Protein AF-A0A0D0DN09-F1 (afdb_monomer)

Mean predicted aligned error: 5.71 Å

Secondary structure (DSSP, 8-state):
---HHHHHHHHHHHHHHHTTTT--HHHHHHHHHHHHHHHT-GGGGSTTHHHHHHHHHHHHHHHHHHHHHH--S----

Solvent-accessible surface area (backbone atoms only — not comparable to full-atom values)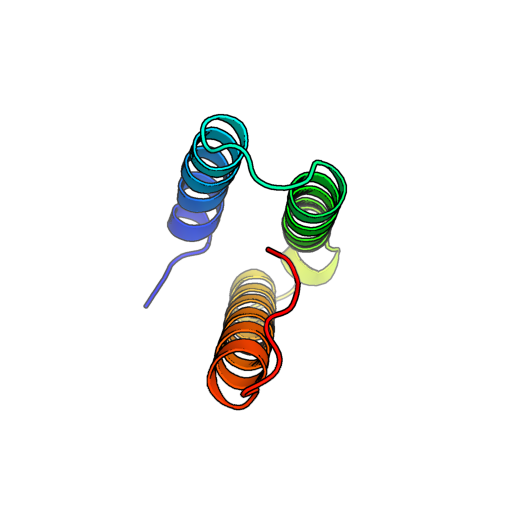: 4612 Å² total; per-residue (Å²): 135,87,48,65,68,55,52,58,57,47,47,57,56,48,56,58,48,52,72,73,43,95,60,57,66,67,57,55,48,52,52,51,49,54,55,50,53,64,74,67,37,76,54,49,80,42,92,64,18,50,58,53,52,49,51,50,53,54,48,54,53,47,52,53,51,51,53,65,68,71,41,93,61,77,69,91,121

Structure (mmCIF, N/CA/C/O backbone):
data_AF-A0A0D0DN09-F1
#
_entry.id   AF-A0A0D0DN09-F1
#
loop_
_atom_site.group_PDB
_atom_site.id
_atom_site.type_symbol
_atom_site.label_atom_id
_atom_site.label_alt_id
_atom_site.label_comp_id
_atom_site.label_asym_id
_atom_site.label_entity_id
_atom_site.label_seq_id
_atom_site.pdbx_PDB_ins_code
_atom_site.Cartn_x
_atom_site.Cartn_y
_atom_site.Cartn_z
_atom_site.occupancy
_atom_site.B_iso_or_equiv
_atom_site.auth_seq_id
_atom_site.auth_comp_id
_atom_site.auth_asym_id
_atom_site.auth_atom_id
_atom_site.pdbx_PDB_model_num
ATOM 1 N N . ASN A 1 1 ? -5.229 -10.480 10.985 1.00 68.94 1 ASN A N 1
ATOM 2 C CA . ASN A 1 1 ? -5.734 -9.110 10.771 1.00 68.94 1 ASN A CA 1
ATOM 3 C C . ASN A 1 1 ? -4.554 -8.156 10.762 1.00 68.94 1 ASN A C 1
ATOM 5 O O . ASN A 1 1 ? -3.785 -8.187 11.715 1.00 68.94 1 ASN A O 1
ATOM 9 N N . LEU A 1 2 ? -4.364 -7.387 9.689 1.00 85.75 2 LEU A N 1
ATOM 10 C CA . LEU A 1 2 ? -3.338 -6.342 9.614 1.00 85.75 2 LEU A CA 1
ATOM 11 C C . LEU A 1 2 ? -3.892 -5.080 10.290 1.00 85.75 2 LEU A C 1
ATOM 13 O O . LEU A 1 2 ? -4.985 -4.653 9.941 1.00 85.75 2 LEU A O 1
ATOM 17 N N . SER A 1 3 ? -3.182 -4.498 11.256 1.00 94.19 3 SER A N 1
ATOM 18 C CA . SER A 1 3 ? -3.581 -3.211 11.855 1.00 94.19 3 SER A CA 1
ATOM 19 C C . SER A 1 3 ? -3.071 -2.022 11.036 1.00 94.19 3 SER A C 1
ATOM 21 O O . SER A 1 3 ? -2.062 -2.133 10.336 1.00 94.19 3 SER A O 1
ATOM 23 N N . TRP A 1 4 ? -3.702 -0.853 11.188 1.00 93.38 4 TRP A N 1
ATOM 24 C CA . TRP A 1 4 ? -3.273 0.382 10.517 1.00 93.38 4 TRP A CA 1
ATOM 25 C C . TRP A 1 4 ? -1.814 0.740 10.819 1.00 93.38 4 TRP A C 1
ATOM 27 O O . TRP A 1 4 ? -1.030 1.055 9.925 1.00 93.38 4 TRP A O 1
ATOM 37 N N . LYS A 1 5 ? -1.403 0.582 12.083 1.00 93.06 5 LYS A N 1
ATOM 38 C CA . LYS A 1 5 ? -0.012 0.786 12.508 1.00 93.06 5 LYS A CA 1
ATOM 39 C C . LYS A 1 5 ? 0.955 -0.158 11.789 1.00 93.06 5 LYS A C 1
ATOM 41 O O . LYS A 1 5 ? 2.019 0.277 11.356 1.00 93.06 5 LYS A O 1
ATOM 46 N N . GLN A 1 6 ? 0.600 -1.437 11.660 1.00 94.06 6 GLN A N 1
ATOM 47 C CA . GLN A 1 6 ? 1.427 -2.410 10.940 1.00 94.06 6 GLN A CA 1
ATOM 48 C C . GLN A 1 6 ? 1.504 -2.090 9.448 1.00 94.06 6 GLN A C 1
ATOM 50 O O . GLN A 1 6 ? 2.583 -2.194 8.873 1.00 94.06 6 GLN A O 1
ATOM 55 N N . PHE A 1 7 ? 0.401 -1.656 8.836 1.00 93.38 7 PHE A N 1
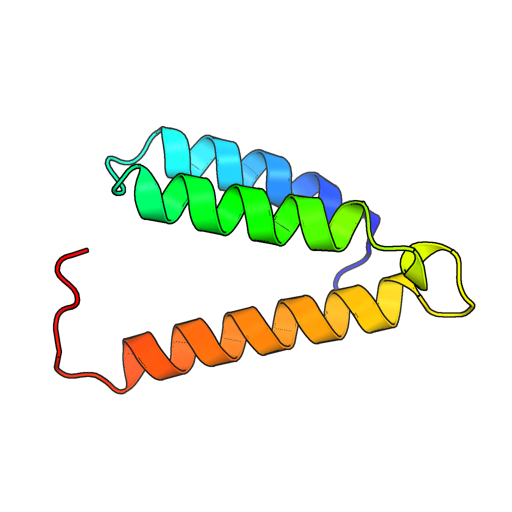ATOM 56 C CA . PHE A 1 7 ? 0.382 -1.213 7.444 1.00 93.38 7 PHE A CA 1
ATOM 57 C C . PHE A 1 7 ? 1.306 -0.008 7.218 1.00 93.38 7 PHE A C 1
ATOM 59 O O . PHE A 1 7 ? 2.161 -0.048 6.336 1.00 93.38 7 PHE A O 1
ATOM 66 N N . ASN A 1 8 ? 1.216 1.017 8.072 1.00 91.25 8 ASN A N 1
ATOM 67 C CA . ASN A 1 8 ? 2.056 2.211 7.976 1.00 91.25 8 ASN A CA 1
ATOM 68 C C . ASN A 1 8 ? 3.558 1.890 8.144 1.00 91.25 8 ASN A C 1
ATOM 70 O O . ASN A 1 8 ? 4.395 2.339 7.362 1.00 91.25 8 ASN A O 1
ATOM 74 N N . LEU A 1 9 ? 3.912 1.047 9.122 1.00 92.19 9 LEU A N 1
ATOM 75 C CA . LEU A 1 9 ? 5.295 0.586 9.299 1.00 92.19 9 LEU A CA 1
ATOM 76 C C . LEU A 1 9 ? 5.775 -0.278 8.125 1.00 92.19 9 LEU A C 1
ATOM 78 O O . LEU A 1 9 ? 6.909 -0.132 7.665 1.00 92.19 9 LEU A O 1
ATOM 82 N N . GLY A 1 10 ? 4.915 -1.171 7.633 1.00 92.56 10 GLY A N 1
ATOM 83 C CA . GLY A 1 10 ? 5.206 -2.053 6.507 1.00 92.56 10 GLY A CA 1
ATOM 84 C C . GLY A 1 10 ? 5.496 -1.276 5.227 1.00 92.56 10 GLY A C 1
ATOM 85 O O . GLY A 1 10 ? 6.474 -1.580 4.548 1.00 92.56 10 GLY A O 1
ATOM 86 N N . LYS A 1 11 ? 4.720 -0.220 4.953 1.00 92.50 11 LYS A N 1
ATOM 87 C CA . LYS A 1 11 ? 4.922 0.674 3.807 1.00 92.50 11 LYS A CA 1
ATOM 88 C C . LYS A 1 11 ? 6.354 1.196 3.730 1.00 92.50 11 LYS A C 1
ATOM 90 O O . LYS A 1 11 ? 6.969 1.116 2.674 1.00 92.50 11 LYS A O 1
ATOM 95 N N . ASN A 1 12 ? 6.889 1.743 4.823 1.00 91.50 12 ASN A N 1
ATOM 96 C CA . ASN A 1 12 ? 8.224 2.350 4.801 1.00 91.50 12 ASN A CA 1
ATOM 97 C C . ASN A 1 12 ? 9.304 1.323 4.437 1.00 91.50 12 ASN A C 1
ATOM 99 O O . ASN A 1 12 ? 10.180 1.611 3.627 1.00 91.50 12 ASN A O 1
ATOM 103 N N . ASN A 1 13 ? 9.207 0.112 4.992 1.00 93.00 13 ASN A N 1
ATOM 104 C CA . ASN A 1 13 ? 10.125 -0.976 4.658 1.00 93.00 13 ASN A CA 1
ATOM 105 C C . ASN A 1 13 ? 9.967 -1.435 3.205 1.00 93.00 13 ASN A C 1
ATOM 107 O O . ASN A 1 13 ? 10.965 -1.680 2.535 1.00 93.00 13 ASN A O 1
ATOM 111 N N . PHE A 1 14 ? 8.731 -1.516 2.712 1.00 92.06 14 PHE A N 1
ATOM 112 C CA . PHE A 1 14 ? 8.447 -1.879 1.328 1.00 92.06 14 PHE A CA 1
ATOM 113 C C . PHE A 1 14 ? 9.025 -0.853 0.345 1.00 92.06 14 PHE A C 1
ATOM 115 O O . PHE A 1 14 ? 9.792 -1.232 -0.534 1.00 92.06 14 PHE A O 1
ATOM 122 N N . LEU A 1 15 ? 8.740 0.440 0.538 1.00 91.44 15 LEU A N 1
ATOM 123 C CA . LEU A 1 15 ? 9.259 1.518 -0.311 1.00 91.44 15 LEU A CA 1
ATOM 124 C C . LEU A 1 15 ? 10.795 1.570 -0.298 1.00 91.44 15 LEU A C 1
ATOM 126 O O . LEU A 1 15 ? 11.422 1.710 -1.344 1.00 91.44 15 LEU A O 1
ATOM 130 N N . LEU A 1 16 ? 11.415 1.384 0.872 1.00 92.00 16 LEU A N 1
ATOM 131 C CA . LEU A 1 16 ? 12.871 1.299 0.984 1.00 92.00 16 LEU A CA 1
ATOM 132 C C . LEU A 1 16 ? 13.442 0.090 0.231 1.00 92.00 16 LEU A C 1
ATOM 134 O O . LEU A 1 16 ? 14.554 0.162 -0.285 1.00 92.00 16 LEU A O 1
ATOM 138 N N . HIS A 1 17 ? 12.724 -1.032 0.212 1.00 92.25 17 HIS A N 1
ATOM 139 C CA . HIS A 1 17 ? 13.172 -2.238 -0.471 1.00 92.25 17 HIS A CA 1
ATOM 140 C C . HIS A 1 17 ? 13.042 -2.106 -1.989 1.00 92.25 17 HIS A C 1
ATOM 142 O O . HIS A 1 17 ? 14.017 -2.379 -2.683 1.00 92.25 17 HIS A O 1
ATOM 148 N N . ILE A 1 18 ? 11.902 -1.616 -2.497 1.00 89.81 18 ILE A N 1
ATOM 149 C CA . ILE A 1 18 ? 11.713 -1.416 -3.943 1.00 89.81 18 ILE A CA 1
ATOM 150 C C . ILE A 1 18 ? 12.677 -0.374 -4.518 1.00 89.81 18 ILE A C 1
ATOM 152 O O . ILE A 1 18 ? 13.034 -0.470 -5.678 1.00 89.81 18 ILE A O 1
ATOM 156 N N . ALA A 1 19 ? 13.136 0.585 -3.708 1.00 88.62 19 ALA A N 1
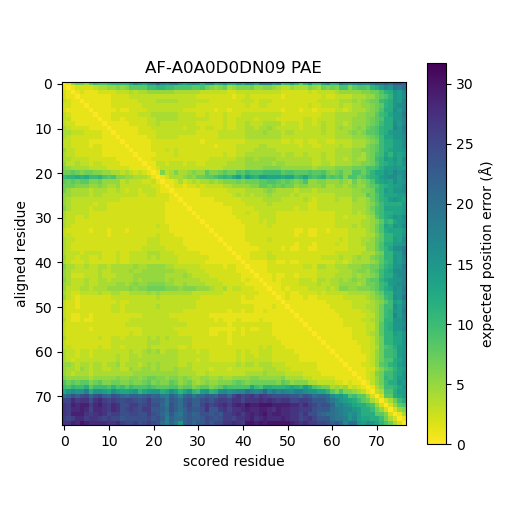ATOM 157 C CA . ALA A 1 19 ? 14.147 1.557 -4.120 1.00 88.62 19 ALA A CA 1
ATOM 158 C C . ALA A 1 19 ? 15.561 0.958 -4.242 1.00 88.62 19 ALA A C 1
ATOM 160 O O . ALA A 1 19 ? 16.439 1.569 -4.844 1.00 88.62 19 ALA A O 1
ATOM 161 N N . LYS A 1 20 ? 15.809 -0.209 -3.631 1.00 90.56 20 LYS A N 1
ATOM 162 C CA . LYS A 1 20 ? 17.108 -0.905 -3.664 1.00 90.56 20 LYS A CA 1
ATOM 163 C C . LYS A 1 20 ? 17.201 -1.956 -4.761 1.00 90.56 20 LYS A C 1
ATOM 165 O O . LYS A 1 20 ? 18.304 -2.357 -5.113 1.00 90.56 20 LYS A O 1
ATOM 170 N N . ILE A 1 21 ? 16.062 -2.439 -5.232 1.00 86.25 21 ILE A N 1
ATOM 171 C CA . ILE A 1 21 ? 15.970 -3.330 -6.385 1.00 86.25 21 ILE A CA 1
ATOM 172 C C . ILE A 1 21 ? 15.690 -2.454 -7.607 1.00 86.25 21 ILE A C 1
ATOM 174 O O . ILE A 1 21 ? 15.020 -1.435 -7.489 1.00 86.25 21 ILE A O 1
ATOM 178 N N . GLU A 1 22 ? 16.242 -2.795 -8.765 1.00 84.62 22 GLU A N 1
ATOM 179 C CA . GLU A 1 22 ? 16.244 -1.941 -9.966 1.00 84.62 22 GLU A CA 1
ATOM 180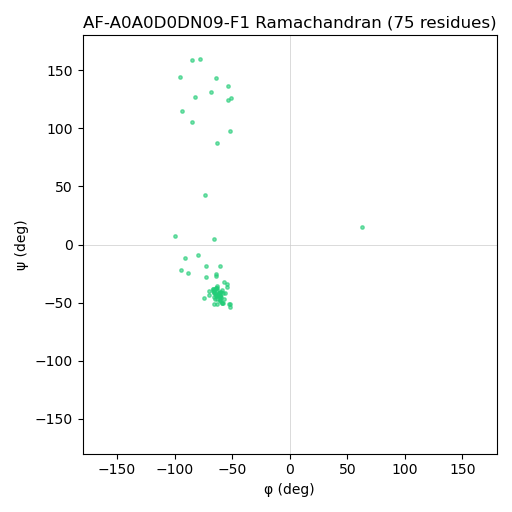 C C . GLU A 1 22 ? 14.870 -1.860 -10.668 1.00 84.62 22 GLU A C 1
ATOM 182 O O . GLU A 1 22 ? 14.778 -1.925 -11.887 1.00 84.62 22 GLU A O 1
ATOM 187 N N . TRP A 1 23 ? 13.778 -1.724 -9.911 1.00 87.38 23 TRP A N 1
ATOM 188 C CA . TRP A 1 23 ? 12.444 -1.493 -10.462 1.00 87.38 23 TRP A CA 1
ATOM 189 C C . TRP A 1 23 ? 12.394 -0.155 -11.189 1.00 87.38 23 TRP A C 1
ATOM 191 O O . TRP A 1 23 ? 12.957 0.835 -10.709 1.00 87.38 23 TRP A O 1
ATOM 201 N N . LEU A 1 24 ? 11.646 -0.098 -12.293 1.00 90.19 24 LEU A N 1
ATOM 202 C CA . LEU A 1 24 ? 11.446 1.140 -13.038 1.00 90.19 24 LEU A CA 1
ATOM 203 C C . LEU A 1 24 ? 10.930 2.257 -12.120 1.00 90.19 24 LEU A C 1
ATOM 205 O O . LEU A 1 24 ? 10.036 2.063 -11.287 1.00 90.19 24 LEU A O 1
ATOM 209 N N . ALA A 1 25 ? 11.492 3.455 -12.287 1.00 89.25 25 ALA A N 1
ATOM 210 C CA . ALA A 1 25 ? 11.175 4.611 -11.449 1.00 89.25 25 ALA A CA 1
ATOM 211 C C . ALA A 1 25 ? 9.674 4.953 -11.465 1.00 89.25 25 ALA A C 1
ATOM 213 O O . ALA A 1 25 ? 9.125 5.387 -10.453 1.00 89.25 25 ALA A O 1
ATOM 214 N N . GLU A 1 26 ? 8.993 4.706 -12.586 1.00 89.38 26 GLU A N 1
ATOM 215 C CA . GLU A 1 26 ? 7.547 4.894 -12.722 1.00 89.38 26 GLU A CA 1
ATOM 216 C C . GLU A 1 26 ? 6.730 3.962 -11.815 1.00 89.38 26 GLU A C 1
ATOM 218 O O . GLU A 1 26 ? 5.737 4.390 -11.219 1.00 89.38 26 GLU A O 1
ATOM 223 N N . HIS A 1 27 ? 7.173 2.716 -11.624 1.00 87.50 27 HIS A N 1
ATOM 224 C CA . HIS A 1 27 ? 6.525 1.769 -10.718 1.00 87.50 27 HIS A CA 1
ATOM 225 C C . HIS A 1 27 ? 6.732 2.186 -9.264 1.00 87.50 27 HIS A C 1
ATOM 227 O O . HIS A 1 27 ? 5.783 2.208 -8.476 1.00 87.50 27 HIS A O 1
ATOM 233 N N . GLN A 1 28 ? 7.951 2.603 -8.914 1.00 90.44 28 GLN A N 1
ATOM 234 C CA . GLN A 1 28 ? 8.253 3.113 -7.576 1.00 90.44 28 GLN A CA 1
ATOM 235 C C . GLN A 1 28 ? 7.440 4.376 -7.252 1.00 90.44 28 GLN A C 1
ATOM 237 O O . GLN A 1 28 ? 6.888 4.499 -6.153 1.00 90.44 28 GLN A O 1
ATOM 242 N N . ALA A 1 29 ? 7.320 5.297 -8.213 1.00 91.88 29 ALA A N 1
ATOM 243 C CA . ALA A 1 29 ? 6.521 6.509 -8.078 1.00 91.88 29 ALA A CA 1
ATOM 244 C C . ALA A 1 29 ? 5.033 6.182 -7.896 1.00 91.88 29 ALA A C 1
ATOM 246 O O . ALA A 1 29 ? 4.408 6.688 -6.965 1.00 91.88 29 ALA A O 1
ATOM 247 N N . SER A 1 30 ? 4.486 5.279 -8.715 1.00 91.44 30 SER A N 1
ATOM 248 C CA . SER A 1 30 ? 3.079 4.864 -8.641 1.00 91.44 30 SER A CA 1
ATOM 249 C C . SER A 1 30 ? 2.738 4.233 -7.288 1.00 91.44 30 SER A C 1
ATOM 251 O O . SER A 1 30 ? 1.743 4.597 -6.661 1.00 91.44 30 SER A O 1
ATOM 253 N N . LEU A 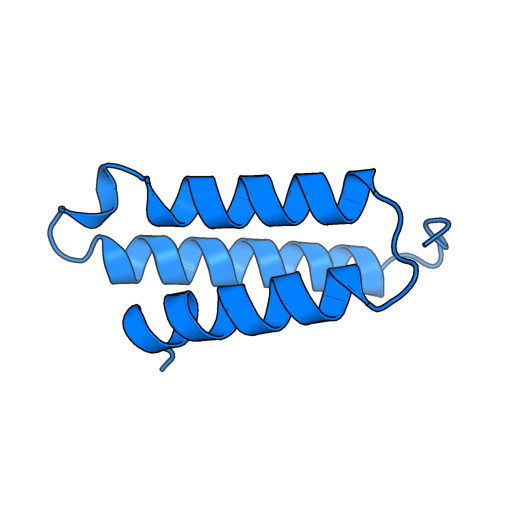1 31 ? 3.603 3.350 -6.779 1.00 93.06 31 LEU A N 1
ATOM 254 C CA . LEU A 1 31 ? 3.439 2.737 -5.457 1.00 93.06 31 LEU A CA 1
ATOM 255 C C . LEU A 1 31 ? 3.548 3.768 -4.333 1.00 93.06 31 LEU A C 1
ATOM 257 O O . LEU A 1 31 ? 2.763 3.740 -3.385 1.00 93.06 31 LEU A O 1
ATOM 261 N N . THR A 1 32 ? 4.487 4.707 -4.445 1.00 93.62 32 THR A N 1
ATOM 262 C CA . THR A 1 32 ? 4.634 5.798 -3.476 1.00 93.62 32 THR A CA 1
ATOM 263 C C . THR A 1 32 ? 3.372 6.653 -3.421 1.00 93.62 32 THR A C 1
ATOM 265 O O . THR A 1 32 ? 2.854 6.891 -2.329 1.00 93.62 32 THR A O 1
ATOM 268 N N . VAL A 1 33 ? 2.845 7.064 -4.578 1.00 95.44 33 VAL A N 1
ATOM 269 C CA . VAL A 1 33 ? 1.598 7.833 -4.674 1.00 95.44 33 VAL A CA 1
ATOM 270 C C . VAL A 1 33 ? 0.448 7.052 -4.054 1.00 95.44 33 VAL A C 1
ATOM 272 O O . VAL A 1 33 ? -0.215 7.580 -3.167 1.00 95.44 33 VAL A O 1
ATOM 275 N N . PHE A 1 34 ? 0.270 5.781 -4.426 1.00 94.69 34 PHE A N 1
ATOM 276 C CA . PHE A 1 34 ? -0.776 4.924 -3.870 1.00 94.69 34 PHE A CA 1
ATOM 277 C C . PHE A 1 34 ? -0.755 4.910 -2.338 1.00 94.69 34 PHE A C 1
ATOM 279 O O . PHE A 1 34 ? -1.758 5.220 -1.693 1.00 94.69 34 PHE A O 1
ATOM 286 N N . PHE A 1 35 ? 0.393 4.607 -1.731 1.00 95.12 35 PHE A N 1
ATOM 287 C CA . PHE A 1 35 ? 0.469 4.542 -0.279 1.00 95.12 35 PHE A CA 1
ATOM 288 C C . PHE A 1 35 ? 0.260 5.899 0.398 1.00 95.12 35 PHE A C 1
ATOM 290 O O . PHE A 1 35 ? -0.374 5.953 1.453 1.00 95.12 35 PHE A O 1
ATOM 297 N N . MET A 1 36 ? 0.788 6.986 -0.173 1.00 94.69 36 MET A N 1
ATOM 298 C CA . MET A 1 36 ? 0.573 8.322 0.384 1.00 94.69 36 MET A CA 1
ATOM 299 C C . MET A 1 36 ? -0.902 8.717 0.308 1.00 94.69 36 MET A C 1
ATOM 301 O O . MET A 1 36 ? -1.432 9.191 1.307 1.00 94.69 36 MET A O 1
ATOM 305 N N . SER A 1 37 ? -1.586 8.429 -0.805 1.00 95.81 37 SER A N 1
ATOM 306 C CA . SER A 1 37 ? -3.022 8.682 -0.964 1.00 95.81 37 SER A CA 1
ATOM 307 C C . SER A 1 37 ? -3.867 7.939 0.068 1.00 95.81 37 SER A C 1
ATOM 309 O O . SER A 1 37 ? -4.791 8.525 0.621 1.00 95.81 37 SER A O 1
ATOM 311 N N . ILE A 1 38 ? -3.536 6.681 0.381 1.00 95.81 38 ILE A N 1
ATOM 312 C CA . ILE A 1 38 ? -4.217 5.926 1.446 1.00 95.81 38 ILE A CA 1
ATOM 313 C C . ILE A 1 38 ? -3.983 6.564 2.814 1.00 95.81 38 ILE A C 1
ATOM 315 O O . ILE A 1 38 ? -4.912 6.693 3.608 1.00 95.81 38 ILE A O 1
ATOM 319 N N . MET A 1 39 ? -2.746 6.968 3.096 1.00 93.19 39 MET A N 1
ATOM 320 C CA . MET A 1 39 ? -2.377 7.520 4.397 1.00 93.19 39 MET A CA 1
ATOM 321 C C . MET A 1 39 ? -2.914 8.925 4.653 1.00 93.19 39 MET A C 1
ATOM 323 O O . MET A 1 39 ? -3.087 9.289 5.811 1.00 93.19 39 MET A O 1
ATOM 327 N N . SER A 1 40 ? -3.132 9.719 3.606 1.00 94.31 40 SER A N 1
ATOM 328 C CA . SER A 1 40 ? -3.658 11.080 3.716 1.00 94.31 40 SER A CA 1
ATOM 329 C C . SER A 1 40 ? -5.154 11.169 3.419 1.00 94.31 40 SER A C 1
ATOM 331 O O . SER A 1 40 ? -5.675 12.276 3.291 1.00 94.31 40 SER A O 1
ATOM 333 N N . HIS A 1 41 ? -5.844 10.0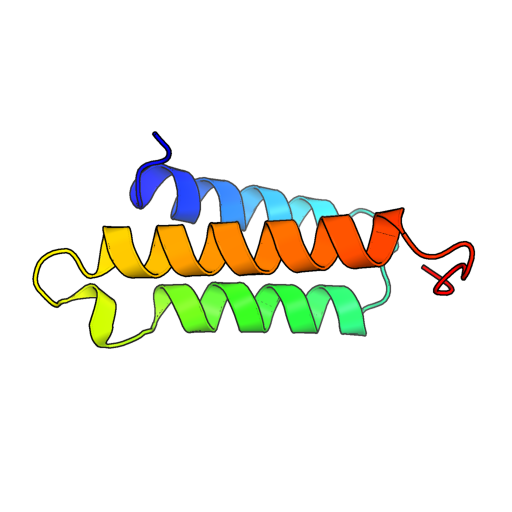38 3.246 1.00 96.50 41 HIS A N 1
ATOM 334 C CA . HIS A 1 41 ? -7.254 10.039 2.880 1.00 96.50 41 HIS A CA 1
ATOM 335 C C . HIS A 1 41 ? -8.114 10.572 4.032 1.00 96.50 41 HIS A C 1
ATOM 337 O O . HIS A 1 41 ? -8.021 10.089 5.161 1.00 96.50 41 HIS A O 1
ATOM 343 N N . GLU A 1 42 ? -9.014 11.514 3.746 1.00 96.19 42 GLU A N 1
ATOM 344 C CA . GLU A 1 42 ? -9.901 12.132 4.746 1.00 96.19 42 GLU A CA 1
ATOM 345 C C . GLU A 1 42 ? -10.722 11.100 5.535 1.00 96.19 42 GLU A C 1
ATOM 347 O O . GLU A 1 42 ? -10.932 11.232 6.746 1.00 96.19 42 GLU A O 1
ATOM 352 N N . SER A 1 43 ? -11.105 10.008 4.863 1.00 95.56 43 SER A N 1
ATOM 353 C CA . SER A 1 43 ? -11.866 8.915 5.465 1.00 95.56 43 SER A CA 1
ATOM 354 C C . SER A 1 43 ? -11.153 8.231 6.619 1.00 95.56 43 SER A C 1
ATOM 356 O O . SER A 1 43 ? -11.839 7.587 7.400 1.00 95.56 43 SER A O 1
ATOM 358 N N . GLN A 1 44 ? -9.831 8.374 6.777 1.00 94.94 44 GLN A N 1
ATOM 359 C CA . GLN A 1 44 ? -9.097 7.787 7.902 1.00 94.94 44 GLN A CA 1
ATOM 360 C C . GLN A 1 44 ? -9.698 8.211 9.253 1.00 94.94 44 GLN A C 1
ATOM 362 O O . GLN A 1 44 ? -9.770 7.408 10.179 1.00 94.94 44 GLN A O 1
ATOM 367 N N . THR A 1 45 ? -10.166 9.458 9.344 1.00 94.44 45 THR A N 1
ATOM 368 C CA . THR A 1 45 ? -10.737 10.049 10.566 1.00 94.44 45 THR A CA 1
ATOM 369 C C . THR A 1 45 ? -12.188 9.652 10.841 1.00 94.44 45 THR A C 1
ATOM 371 O O . THR A 1 45 ? -12.715 9.936 11.918 1.00 94.44 45 THR A O 1
ATOM 374 N N . LEU A 1 46 ? -12.848 8.987 9.890 1.00 96.19 46 LEU A N 1
ATOM 375 C CA . LEU A 1 46 ? -14.228 8.541 10.042 1.00 96.19 46 LEU A CA 1
ATOM 376 C C . LEU A 1 46 ? -14.307 7.280 10.917 1.00 96.19 46 LEU A C 1
ATOM 378 O O . LEU A 1 46 ? -13.333 6.528 11.031 1.00 96.19 46 LEU A O 1
ATOM 382 N N . PRO A 1 47 ? -15.477 6.975 11.507 1.00 97.00 47 PRO A N 1
ATOM 383 C CA . PRO A 1 47 ? -15.697 5.696 12.172 1.00 97.00 47 PRO A CA 1
ATOM 384 C C . PRO A 1 47 ? -15.367 4.525 11.235 1.00 97.00 47 PRO A C 1
ATOM 386 O O . PRO A 1 47 ? -15.919 4.429 10.142 1.00 97.00 47 PRO A O 1
ATOM 389 N N . LYS A 1 48 ? -14.471 3.629 11.673 1.00 95.50 48 LYS A N 1
ATOM 390 C CA . LYS A 1 48 ? -13.924 2.508 10.874 1.00 95.50 48 LYS A CA 1
ATOM 391 C C . LYS A 1 48 ? -13.126 2.921 9.626 1.00 95.50 48 LYS A C 1
ATOM 393 O O . LYS A 1 48 ? -12.839 2.078 8.781 1.00 95.50 48 LYS A O 1
ATOM 398 N N . GLY A 1 49 ? -12.725 4.185 9.520 1.00 96.62 49 GLY A N 1
ATOM 399 C CA . GLY A 1 49 ? -11.980 4.730 8.389 1.00 96.62 49 GLY A CA 1
ATOM 400 C C . GLY A 1 49 ? -10.720 3.948 8.040 1.00 96.62 49 GLY A C 1
ATOM 401 O O . GLY A 1 49 ? -10.542 3.509 6.907 1.00 96.62 49 GLY A O 1
ATOM 402 N N . GLU A 1 50 ? -9.877 3.703 9.042 1.00 96.56 50 GLU A N 1
ATOM 403 C CA . GLU A 1 50 ? -8.657 2.904 8.886 1.00 96.56 50 GLU A CA 1
ATOM 404 C C . GLU A 1 50 ? -8.943 1.475 8.396 1.00 96.56 50 GLU A C 1
ATOM 406 O O . GLU A 1 50 ? -8.217 0.954 7.554 1.00 96.56 50 GLU A O 1
ATOM 411 N N . GLU A 1 51 ? -10.014 0.838 8.880 1.00 96.00 51 GLU A N 1
ATOM 412 C CA . GLU A 1 51 ? -10.406 -0.509 8.450 1.00 96.00 51 GLU A CA 1
ATOM 413 C C . GLU A 1 51 ? -10.839 -0.519 6.980 1.00 96.00 51 GLU A C 1
ATOM 415 O O . GLU A 1 51 ? -10.385 -1.366 6.212 1.00 96.00 51 GLU A O 1
ATOM 420 N N . ILE A 1 52 ? -11.659 0.452 6.569 1.00 96.31 52 ILE A N 1
ATOM 421 C CA . ILE A 1 52 ? -12.121 0.599 5.182 1.00 96.31 52 ILE A CA 1
ATOM 422 C C . ILE A 1 52 ? -10.932 0.818 4.241 1.00 96.31 52 ILE A C 1
ATOM 424 O O . ILE A 1 52 ? -10.818 0.143 3.217 1.00 96.31 52 ILE A O 1
ATOM 428 N N . LEU A 1 53 ? -10.017 1.715 4.608 1.00 97.25 53 LEU A N 1
ATOM 429 C CA . LEU A 1 53 ? -8.824 2.010 3.817 1.00 97.25 53 LEU A CA 1
ATOM 430 C C . LEU A 1 53 ? -7.886 0.798 3.712 1.00 97.25 53 LEU A C 1
ATOM 432 O O . LEU A 1 53 ? -7.328 0.548 2.643 1.00 97.25 53 LEU A O 1
ATOM 436 N N . LEU A 1 54 ? -7.748 0.001 4.777 1.00 96.38 54 LEU A N 1
ATOM 437 C CA . LEU A 1 54 ? -7.001 -1.261 4.722 1.00 96.38 54 LEU A CA 1
ATOM 438 C 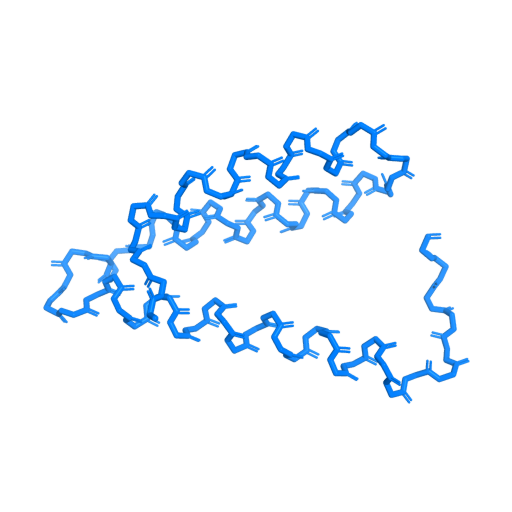C . LEU A 1 54 ? -7.654 -2.271 3.788 1.00 96.38 54 LEU A C 1
ATOM 440 O O . LEU A 1 54 ? -6.949 -2.915 3.014 1.00 96.38 54 LEU A O 1
ATOM 444 N N . GLN A 1 55 ? -8.979 -2.421 3.844 1.00 96.19 55 GLN A N 1
ATOM 445 C CA . GLN A 1 55 ? -9.688 -3.337 2.952 1.00 96.19 55 GLN A CA 1
ATOM 446 C C . GLN A 1 55 ? -9.536 -2.924 1.492 1.00 96.19 55 GLN A C 1
ATOM 448 O O . GLN A 1 55 ? -9.234 -3.774 0.655 1.00 96.19 55 GLN A O 1
ATOM 453 N N . TYR A 1 56 ? -9.654 -1.627 1.201 1.00 96.50 56 TYR A N 1
ATOM 454 C CA . TYR A 1 56 ? -9.381 -1.088 -0.127 1.00 96.50 56 TYR A CA 1
ATOM 455 C C . TYR A 1 56 ? -7.947 -1.400 -0.574 1.00 96.50 56 TYR A C 1
ATOM 457 O O . TYR A 1 56 ? -7.744 -1.970 -1.644 1.00 96.50 56 TYR A O 1
ATOM 465 N N . ALA A 1 57 ? -6.943 -1.116 0.264 1.00 95.19 57 ALA A N 1
ATOM 466 C CA . ALA A 1 57 ? -5.549 -1.365 -0.095 1.00 95.19 57 ALA A CA 1
ATOM 467 C C . ALA A 1 57 ? -5.251 -2.858 -0.327 1.00 95.19 57 ALA A C 1
ATOM 469 O O . ALA A 1 57 ? -4.497 -3.215 -1.234 1.00 95.19 57 ALA A O 1
ATOM 470 N N . LEU A 1 58 ? -5.860 -3.741 0.470 1.00 93.31 58 LEU A N 1
ATOM 471 C CA . LEU A 1 58 ? -5.768 -5.187 0.287 1.00 93.31 58 LEU A CA 1
ATOM 472 C C . LEU A 1 58 ? -6.444 -5.646 -1.008 1.00 93.31 58 LEU A C 1
ATOM 474 O O . LEU A 1 58 ? -5.922 -6.547 -1.660 1.00 93.31 58 LEU A O 1
ATOM 478 N N . GLN A 1 59 ? -7.582 -5.049 -1.367 1.00 95.88 59 GLN A N 1
ATOM 479 C CA . GLN A 1 59 ? -8.302 -5.359 -2.598 1.00 95.88 59 GLN A CA 1
ATOM 480 C C . GLN A 1 59 ? -7.492 -4.957 -3.831 1.00 95.88 59 GLN A C 1
ATOM 482 O O . GLN A 1 59 ? -7.220 -5.816 -4.661 1.00 95.88 59 GLN A O 1
ATOM 487 N N . VAL A 1 60 ? -7.006 -3.715 -3.889 1.00 93.38 60 VAL A N 1
ATOM 488 C CA . VAL A 1 60 ? -6.165 -3.232 -4.998 1.00 93.38 60 VAL A CA 1
ATOM 489 C C . VAL A 1 60 ? -4.906 -4.088 -5.156 1.00 93.38 60 VAL A C 1
ATOM 491 O O . VAL A 1 60 ? -4.544 -4.474 -6.263 1.00 93.38 60 VAL A O 1
ATOM 494 N N . ARG A 1 61 ? -4.253 -4.466 -4.047 1.00 89.56 61 ARG A N 1
ATOM 495 C CA . ARG A 1 61 ? -3.078 -5.350 -4.102 1.00 89.56 61 ARG A CA 1
ATOM 496 C C . ARG A 1 61 ? -3.410 -6.739 -4.656 1.00 89.56 61 ARG A C 1
ATOM 498 O O . ARG A 1 61 ? -2.575 -7.308 -5.355 1.00 89.56 61 ARG A O 1
ATOM 505 N N . ARG A 1 62 ? -4.573 -7.305 -4.307 1.00 91.19 62 ARG A N 1
ATOM 506 C CA . ARG A 1 62 ? -5.032 -8.587 -4.868 1.00 91.19 62 ARG A CA 1
ATO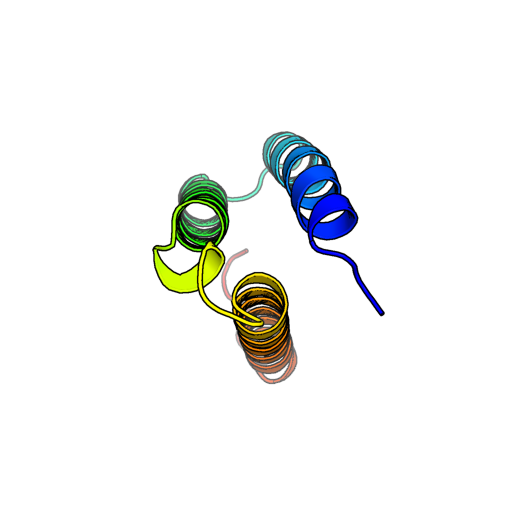M 507 C C . ARG A 1 62 ? -5.290 -8.456 -6.361 1.00 91.19 62 ARG A C 1
ATOM 509 O O . ARG A 1 62 ? -4.775 -9.266 -7.109 1.00 91.19 62 ARG A O 1
ATOM 516 N N . GLU A 1 63 ? -5.988 -7.407 -6.780 1.00 92.56 63 GLU A N 1
ATOM 517 C CA . GLU A 1 63 ? -6.256 -7.142 -8.195 1.00 92.56 63 GLU A CA 1
ATOM 518 C C . GLU A 1 63 ? -4.960 -7.029 -8.999 1.00 92.56 63 GLU A C 1
ATOM 520 O O . GLU A 1 63 ? -4.818 -7.708 -10.006 1.00 92.56 63 GLU A O 1
ATOM 525 N N . TRP A 1 64 ? -3.967 -6.273 -8.518 1.00 89.06 64 TRP A N 1
ATOM 526 C CA . TRP A 1 64 ? -2.655 -6.213 -9.173 1.00 89.06 64 TRP A CA 1
ATOM 527 C C . TRP A 1 64 ? -1.974 -7.576 -9.260 1.00 89.06 64 TRP A C 1
ATOM 529 O O . TRP A 1 64 ? -1.444 -7.929 -10.308 1.00 89.06 64 TRP A O 1
ATOM 539 N N . HIS A 1 65 ? -1.980 -8.345 -8.170 1.00 86.00 65 HIS A N 1
ATOM 540 C CA . HIS A 1 65 ? -1.402 -9.686 -8.159 1.00 86.00 65 HIS A CA 1
ATOM 541 C C . HIS A 1 65 ? -2.100 -10.613 -9.160 1.00 86.00 65 HIS A C 1
ATOM 543 O O . HIS A 1 65 ? -1.430 -11.346 -9.883 1.00 86.00 65 HIS A O 1
ATOM 549 N N . ASP A 1 66 ? -3.429 -10.580 -9.210 1.00 89.69 66 ASP A N 1
ATOM 550 C CA . ASP A 1 66 ? -4.227 -11.439 -10.077 1.00 89.69 66 ASP A CA 1
ATOM 551 C C . ASP A 1 66 ? -4.065 -11.040 -11.547 1.00 89.69 66 ASP A C 1
ATOM 553 O O . ASP A 1 66 ? -3.906 -11.918 -12.390 1.00 89.69 66 ASP A O 1
ATOM 557 N N . THR A 1 67 ? -4.017 -9.743 -11.864 1.00 87.94 67 THR A N 1
ATOM 558 C CA . THR A 1 67 ? -3.690 -9.259 -13.214 1.00 87.94 67 THR A CA 1
ATOM 559 C C . THR A 1 67 ? -2.308 -9.750 -13.646 1.00 87.94 67 THR A C 1
ATOM 561 O O . THR A 1 67 ? -2.190 -10.398 -14.681 1.00 87.94 67 TH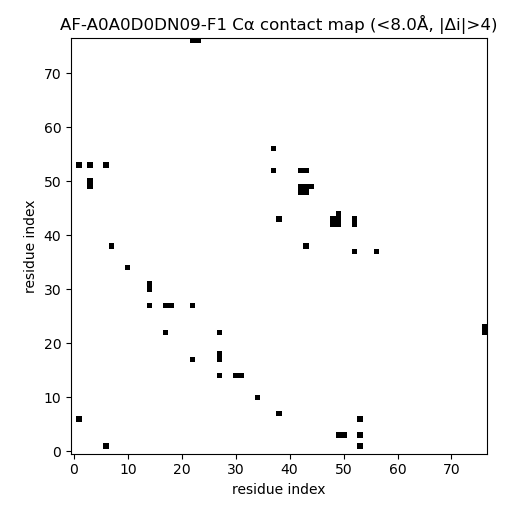R A O 1
ATOM 564 N N . LEU A 1 68 ? -1.284 -9.559 -12.807 1.00 79.62 68 LEU A N 1
ATOM 565 C CA . LEU A 1 68 ? 0.083 -10.018 -13.091 1.00 79.62 68 LEU A CA 1
ATOM 566 C C . LEU A 1 68 ? 0.211 -11.548 -13.185 1.00 79.62 68 LEU A C 1
ATOM 568 O O . LEU A 1 68 ? 1.133 -12.043 -13.822 1.00 79.62 68 LEU A O 1
ATOM 572 N N . SER A 1 69 ? -0.675 -12.305 -12.531 1.00 77.56 69 SER A N 1
ATOM 573 C CA . SER A 1 69 ? -0.637 -13.777 -12.524 1.00 77.56 69 SER A CA 1
ATOM 574 C C . SER A 1 69 ? -1.414 -14.410 -13.679 1.00 77.56 69 SER A C 1
ATOM 576 O O . SER A 1 69 ? -1.152 -15.559 -14.031 1.00 77.56 69 SER A O 1
ATOM 578 N N . ASN A 1 70 ? -2.396 -13.699 -14.238 1.00 70.62 70 ASN A N 1
ATOM 579 C CA . ASN A 1 70 ? -3.244 -14.190 -15.327 1.00 70.62 70 ASN A CA 1
ATOM 580 C C . ASN A 1 70 ? -2.694 -13.844 -16.715 1.00 70.62 70 ASN A C 1
ATOM 582 O O . ASN A 1 70 ? -3.158 -14.390 -17.717 1.00 70.62 70 ASN A O 1
ATOM 586 N N . GLU A 1 71 ? -1.700 -12.968 -16.786 1.00 56.22 71 GLU A N 1
ATOM 587 C CA . GLU A 1 71 ? -1.066 -12.578 -18.031 1.00 56.22 71 GLU A CA 1
ATOM 588 C C . GLU A 1 71 ? 0.175 -13.444 -18.317 1.00 56.22 71 GLU A C 1
ATOM 590 O O . GLU A 1 71 ? 1.200 -13.365 -17.651 1.00 56.22 71 GLU A O 1
ATOM 595 N N . ASN A 1 72 ? 0.103 -14.227 -19.402 1.00 51.00 72 ASN A N 1
ATOM 596 C CA . ASN A 1 72 ? 1.278 -14.635 -20.191 1.00 51.00 72 ASN A CA 1
ATOM 597 C C . ASN A 1 72 ? 1.938 -13.427 -20.897 1.00 51.00 72 ASN A C 1
ATOM 599 O O . ASN A 1 72 ? 2.850 -13.603 -21.706 1.00 51.00 72 ASN A O 1
ATOM 603 N N . GLU A 1 73 ? 1.466 -12.207 -20.641 1.00 49.00 73 GLU A N 1
ATOM 604 C CA . GLU A 1 73 ? 2.151 -10.985 -21.015 1.00 49.00 73 GLU A CA 1
ATOM 605 C C . GLU A 1 73 ? 3.147 -10.673 -19.905 1.00 49.00 73 GLU A C 1
ATOM 607 O O . GLU A 1 73 ? 2.817 -10.233 -18.807 1.00 49.00 73 GLU A O 1
ATOM 612 N N . THR A 1 74 ? 4.418 -10.911 -20.209 1.00 46.00 74 THR A N 1
ATOM 613 C CA . THR A 1 74 ? 5.479 -10.116 -19.617 1.00 46.00 74 THR A CA 1
ATOM 614 C C . THR A 1 74 ? 5.121 -8.652 -19.857 1.00 46.00 74 THR A C 1
ATOM 616 O O . THR A 1 74 ? 5.425 -8.104 -20.919 1.00 46.00 74 THR A O 1
ATOM 619 N N . PHE A 1 75 ? 4.520 -7.982 -18.873 1.00 51.84 75 PHE A N 1
ATOM 620 C CA . PHE A 1 75 ? 4.910 -6.599 -18.665 1.00 51.84 75 PHE A CA 1
ATOM 621 C C . PHE A 1 75 ? 6.430 -6.638 -18.585 1.00 51.84 75 PHE A C 1
ATOM 623 O O . PHE A 1 75 ? 6.986 -7.482 -17.884 1.00 51.84 75 PHE A O 1
ATOM 630 N N . ASN A 1 76 ? 7.110 -5.836 -19.396 1.00 45.03 76 ASN A N 1
ATOM 631 C CA . ASN A 1 76 ? 8.541 -5.646 -19.226 1.00 45.03 76 ASN A CA 1
ATOM 632 C C . ASN A 1 76 ? 8.727 -4.985 -17.854 1.00 45.03 76 ASN A C 1
ATOM 634 O O . ASN A 1 76 ? 8.653 -3.763 -17.749 1.00 45.03 76 ASN A O 1
ATOM 638 N N . ILE A 1 77 ? 8.832 -5.825 -16.823 1.00 50.66 77 ILE A N 1
ATOM 639 C CA . ILE A 1 77 ? 9.128 -5.479 -15.433 1.00 50.66 77 ILE A CA 1
ATOM 640 C C . ILE A 1 77 ? 10.618 -5.184 -15.312 1.00 50.66 77 ILE A C 1
ATOM 642 O O . ILE A 1 77 ? 11.406 -5.932 -15.939 1.00 50.66 77 ILE A O 1
#

pLDDT: mean 87.87, std 13.08, range [45.03, 97.25]

Radius of gyration: 13.89 Å; Cα contacts (8 Å, |Δi|>4): 27; chains: 1; bounding box: 33×27×34 Å

Foldseek 3Di:
DQALVNLVVVLVVVLVVVVVPPPDPVVSVVSVVLVVCLVPPPQCPPVCSSVVSVVVVVVVVVVVVVVVVPDPDPPVD

Organism: NCBI:txid930991

Sequence (77 aa):
NLSWKQFNLGKNNFLLHIAKIEWLAEHQASLTVFFMSIMSHESQTLPKGEEILLQYALQVRREWHDTLSNENETFNI